Protein AF-A0A645E283-F1 (afdb_monomer_lite)

Foldseek 3Di:
DVDFDKAWDAPPPDPDQWTKIKGAHPVQQKMKMKIWGAADDAQDDWDFQADQPHDQAFKKKKWWDKDWAQLCLLPVCSQVPDPDGQDPDDPCNVVVSVPDTDIAAGDIDIDGSNCRNPVTDGAFDEDNNDDDDNHHGDAHHRGMIMMMIGTDD

Sequence (153 aa):
MQYGNFTRIKLANSDSNHVVWAVAKEDKSELLVLFAQKLNPANPGSDKLKVQMVDHDAIYEVFPRQQKIDIKMFGDLVNRISPVPITEGGLAQDTISKNISLDSEVEHYRVTGEQVAYAGIKLNQQFGGTGYDAMTRVLGDFGSRIYIFKKIN

Secondary structure (DSSP, 8-state):
-TTSEEEEEE-TTSS-SEEEEEEE-TTSSEEEEEEEESS--SS----EE---SS-TT-EEEEEEPP-EEEGGGGGGGHHHH-SS---TT-TTHHHHTTT-EEEPP---EEEEHHIIIII-EEPPPBP-SS--STT-B---TT-EEEEEEEEE-

Structure (mmCIF, N/CA/C/O backbone):
data_AF-A0A645E283-F1
#
_entry.id   AF-A0A645E283-F1
#
loop_
_atom_site.group_PDB
_atom_site.id
_atom_site.type_symbol
_atom_site.label_atom_id
_atom_site.label_alt_id
_atom_site.label_comp_id
_atom_site.label_asym_id
_atom_site.label_entity_id
_atom_site.label_seq_id
_atom_site.pdbx_PDB_ins_code
_atom_site.Cartn_x
_atom_site.Cartn_y
_atom_site.Cartn_z
_atom_site.occupancy
_atom_site.B_iso_or_equiv
_atom_site.auth_seq_id
_atom_site.auth_comp_id
_atom_site.auth_asym_id
_atom_site.auth_atom_id
_atom_site.pdbx_PDB_model_num
ATOM 1 N N . MET A 1 1 ? -8.837 13.911 6.380 1.00 58.62 1 MET A N 1
ATOM 2 C CA . MET A 1 1 ? -7.373 13.850 6.605 1.00 58.62 1 MET A CA 1
ATOM 3 C C . MET A 1 1 ? -6.956 14.650 7.836 1.00 58.62 1 MET A C 1
ATOM 5 O O . MET A 1 1 ? -6.346 14.054 8.704 1.00 58.62 1 MET A O 1
ATOM 9 N N . GLN A 1 2 ? -7.303 15.939 7.960 1.00 71.19 2 GLN A N 1
ATOM 10 C CA . GLN A 1 2 ? -6.776 16.801 9.037 1.00 71.19 2 GLN A CA 1
ATOM 11 C C . GLN A 1 2 ? -7.202 16.438 10.478 1.00 71.19 2 GLN A C 1
ATOM 13 O O . GLN A 1 2 ? -6.479 16.791 11.399 1.00 71.19 2 GLN A O 1
ATOM 18 N N . TYR A 1 3 ? -8.314 15.715 10.678 1.00 81.88 3 TYR A N 1
ATOM 19 C CA . TYR A 1 3 ? -8.881 15.449 12.017 1.00 81.88 3 TYR A CA 1
ATOM 20 C C . TYR A 1 3 ? -9.081 13.961 12.350 1.00 81.88 3 TYR A C 1
ATOM 22 O O . TYR A 1 3 ? -9.782 13.633 13.299 1.00 81.88 3 TYR A O 1
ATOM 30 N N . GLY A 1 4 ? -8.533 13.048 11.545 1.00 87.00 4 GLY A N 1
ATOM 31 C CA . GLY A 1 4 ? -8.645 11.616 11.836 1.00 87.00 4 GLY A CA 1
ATOM 32 C C . GLY A 1 4 ? -7.598 11.152 12.850 1.00 87.00 4 GLY A C 1
ATOM 33 O O . GLY A 1 4 ? -6.532 11.754 12.974 1.00 87.00 4 GLY A O 1
ATOM 34 N N . ASN A 1 5 ? -7.871 10.036 13.521 1.00 93.75 5 ASN A N 1
ATOM 35 C CA . ASN A 1 5 ? -6.931 9.380 14.423 1.00 93.75 5 ASN A CA 1
ATOM 36 C C . ASN A 1 5 ? -5.736 8.844 13.626 1.00 93.75 5 ASN A C 1
ATOM 38 O O . ASN A 1 5 ? -5.861 7.872 12.878 1.00 93.75 5 ASN A O 1
ATOM 42 N N . PHE A 1 6 ? -4.580 9.493 13.770 1.00 95.56 6 PHE A N 1
ATOM 43 C CA . PHE A 1 6 ? -3.339 9.112 13.098 1.00 95.56 6 PHE A CA 1
ATOM 44 C C . PHE A 1 6 ? -2.588 8.037 13.891 1.00 95.56 6 PHE A C 1
ATOM 46 O O . PHE A 1 6 ? -2.385 8.159 15.097 1.00 95.56 6 PHE A O 1
ATOM 53 N N . THR A 1 7 ? -2.128 6.985 13.217 1.00 94.62 7 THR A N 1
ATOM 54 C CA . THR A 1 7 ? -1.357 5.890 13.819 1.00 94.62 7 THR A CA 1
ATOM 55 C C . THR A 1 7 ? -0.191 5.498 12.923 1.00 94.62 7 THR A C 1
ATOM 57 O O . THR A 1 7 ? -0.346 5.274 11.724 1.00 94.62 7 THR A O 1
ATOM 60 N N . ARG A 1 8 ? 0.992 5.353 13.522 1.00 95.75 8 ARG A N 1
ATOM 61 C CA . ARG A 1 8 ? 2.173 4.797 12.851 1.00 95.75 8 ARG A CA 1
ATOM 62 C C . ARG A 1 8 ? 2.172 3.282 13.025 1.00 95.75 8 ARG A C 1
ATOM 64 O O . ARG A 1 8 ? 2.075 2.808 14.150 1.00 95.75 8 ARG A O 1
ATOM 71 N N . ILE A 1 9 ? 2.293 2.542 11.926 1.00 96.00 9 ILE A N 1
ATOM 72 C CA . ILE A 1 9 ? 2.240 1.071 11.906 1.00 96.00 9 ILE A CA 1
ATOM 73 C C . ILE A 1 9 ? 3.640 0.495 11.673 1.00 96.00 9 ILE A C 1
ATOM 75 O O . ILE A 1 9 ? 4.089 -0.370 12.418 1.00 96.00 9 ILE A O 1
ATOM 79 N N . LYS A 1 10 ? 4.361 1.004 10.667 1.00 96.12 10 LYS A N 1
ATOM 80 C CA . LYS A 1 10 ? 5.786 0.727 10.443 1.00 96.12 10 LYS A CA 1
ATOM 81 C C . LYS A 1 10 ? 6.540 2.044 10.335 1.00 96.12 10 LYS A C 1
ATOM 83 O O . LYS A 1 10 ? 6.212 2.877 9.490 1.00 96.12 10 LYS A O 1
ATOM 88 N N . LEU A 1 11 ? 7.524 2.239 11.209 1.00 94.81 11 LEU A N 1
ATOM 89 C CA . LEU A 1 11 ? 8.258 3.497 11.326 1.00 94.81 11 LEU A CA 1
ATOM 90 C C . LEU A 1 11 ? 9.303 3.652 10.216 1.00 94.81 11 LEU A C 1
ATOM 92 O O . LEU A 1 11 ? 9.966 2.686 9.841 1.00 94.81 11 LEU A O 1
ATOM 96 N N . ALA A 1 12 ? 9.511 4.886 9.753 1.00 91.31 12 ALA A N 1
ATOM 97 C CA . ALA A 1 12 ? 10.516 5.196 8.735 1.00 91.31 12 ALA A CA 1
ATOM 98 C C . ALA A 1 12 ? 11.950 4.858 9.179 1.00 91.31 12 ALA A C 1
ATOM 100 O O . ALA A 1 12 ? 12.750 4.387 8.374 1.00 91.31 12 ALA A O 1
ATOM 101 N N . ASN A 1 13 ? 12.249 5.025 10.468 1.00 92.00 13 ASN A N 1
ATOM 102 C CA . ASN A 1 13 ? 13.544 4.715 11.073 1.00 92.00 13 ASN A CA 1
ATOM 103 C C . ASN A 1 13 ? 13.687 3.253 11.539 1.00 92.00 13 ASN A C 1
ATOM 105 O O . ASN A 1 13 ? 14.661 2.940 12.211 1.00 92.00 13 ASN A O 1
ATOM 109 N N . SER A 1 14 ? 12.730 2.372 11.229 1.00 93.81 14 SER A N 1
ATOM 110 C CA . SER A 1 14 ? 12.881 0.932 11.487 1.00 93.81 14 SER A CA 1
ATOM 111 C C . SER A 1 14 ? 13.690 0.245 10.382 1.00 93.81 14 SER A C 1
ATOM 113 O O . SER A 1 14 ? 13.763 0.763 9.267 1.00 93.81 14 SER A O 1
ATOM 115 N N . ASP A 1 15 ? 14.209 -0.955 10.647 1.00 93.75 15 ASP A N 1
ATOM 116 C CA . ASP A 1 15 ? 14.946 -1.769 9.660 1.00 93.75 15 ASP A CA 1
ATOM 117 C C . ASP A 1 15 ? 14.057 -2.316 8.526 1.00 93.75 15 ASP A C 1
ATOM 119 O O . ASP A 1 15 ? 14.540 -2.858 7.535 1.00 93.75 15 ASP A O 1
ATOM 123 N N . SER A 1 16 ? 12.735 -2.159 8.635 1.00 93.94 16 SER A N 1
ATOM 124 C CA . SER A 1 16 ? 11.794 -2.513 7.574 1.00 93.94 16 SER A CA 1
ATOM 125 C C . SER A 1 16 ? 12.032 -1.660 6.322 1.00 93.94 16 SER A C 1
ATOM 127 O O . SER A 1 16 ? 12.169 -0.435 6.402 1.00 93.94 16 SER A O 1
ATOM 129 N N . ASN A 1 17 ? 11.974 -2.294 5.145 1.00 95.50 17 ASN A N 1
ATOM 130 C CA . ASN A 1 17 ? 11.923 -1.577 3.865 1.00 95.50 17 ASN A CA 1
ATOM 131 C C . ASN A 1 17 ? 10.613 -0.785 3.697 1.00 95.50 17 ASN A C 1
ATOM 133 O O . ASN A 1 17 ? 10.548 0.157 2.917 1.00 95.50 17 ASN A O 1
ATOM 137 N N . HIS A 1 18 ? 9.572 -1.152 4.445 1.00 96.62 18 HIS A N 1
ATOM 138 C CA . HIS A 1 18 ? 8.253 -0.534 4.378 1.00 96.62 18 HIS A CA 1
ATOM 139 C C . HIS A 1 18 ? 8.024 0.490 5.484 1.00 96.62 18 HIS A C 1
ATOM 141 O O . HIS A 1 18 ? 8.324 0.219 6.651 1.00 96.62 18 HIS A O 1
ATOM 147 N N . VAL A 1 19 ? 7.380 1.597 5.118 1.00 97.62 19 VAL A N 1
ATOM 148 C CA . VAL A 1 19 ? 6.839 2.625 6.011 1.00 97.62 19 VAL A CA 1
ATOM 149 C C . VAL A 1 19 ? 5.325 2.621 5.863 1.00 97.62 19 VAL A C 1
ATOM 151 O O . VAL A 1 19 ? 4.804 2.713 4.754 1.00 97.62 19 VAL A O 1
ATOM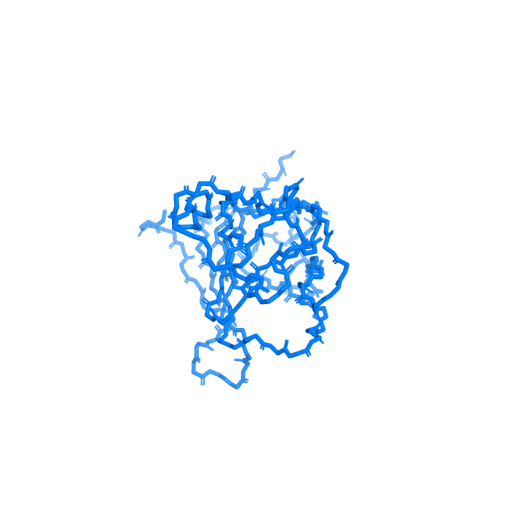 154 N N . VAL A 1 20 ? 4.612 2.481 6.978 1.00 98.06 20 VAL A N 1
ATOM 155 C CA . VAL A 1 20 ? 3.153 2.339 6.970 1.00 98.06 20 VAL A CA 1
ATOM 156 C C . VAL A 1 20 ? 2.563 3.191 8.078 1.00 98.06 20 VAL A C 1
ATOM 158 O O . VAL A 1 20 ? 2.981 3.104 9.235 1.00 98.06 20 VAL A O 1
ATOM 161 N N . TRP A 1 21 ? 1.565 3.993 7.741 1.00 97.44 21 TRP A N 1
ATOM 162 C CA . TRP A 1 21 ? 0.756 4.726 8.707 1.00 97.44 21 TRP A CA 1
ATOM 163 C C . TRP A 1 21 ? -0.691 4.767 8.239 1.00 97.44 21 TRP A C 1
ATOM 165 O O . TRP A 1 21 ? -0.983 4.554 7.064 1.00 97.44 21 TRP A O 1
ATOM 175 N N . ALA A 1 22 ? -1.596 5.031 9.171 1.00 97.31 22 ALA A N 1
ATOM 176 C CA . ALA A 1 22 ? -3.019 5.120 8.911 1.00 97.31 22 ALA A CA 1
ATOM 177 C C . ALA A 1 22 ? -3.617 6.373 9.550 1.00 97.31 22 ALA A C 1
ATOM 179 O O . ALA A 1 22 ? -3.147 6.840 10.587 1.00 97.31 22 ALA A O 1
ATOM 180 N N . VAL A 1 23 ? -4.676 6.884 8.935 1.00 97.12 23 VAL A N 1
ATOM 181 C CA . VAL A 1 23 ? -5.586 7.878 9.500 1.00 97.12 23 VAL A CA 1
ATOM 182 C C . VAL A 1 23 ? -6.985 7.282 9.456 1.00 97.12 23 VAL A C 1
ATOM 184 O O . VAL A 1 23 ? -7.467 6.949 8.375 1.00 97.12 23 VAL A O 1
ATOM 187 N N . ALA A 1 24 ? -7.634 7.155 10.608 1.00 96.38 24 ALA A N 1
ATOM 188 C CA . ALA A 1 24 ? -8.991 6.625 10.723 1.00 96.38 24 ALA A CA 1
ATOM 189 C C . ALA A 1 24 ? -9.984 7.723 11.123 1.00 96.38 24 ALA A C 1
ATOM 191 O O . ALA A 1 24 ? -9.637 8.629 11.884 1.00 96.38 24 ALA A O 1
ATOM 192 N N . LYS A 1 25 ? -11.234 7.632 10.658 1.00 95.31 25 LYS A N 1
ATOM 193 C CA . LYS A 1 25 ? -12.345 8.332 11.323 1.00 95.31 25 LYS A CA 1
ATOM 194 C C . LYS A 1 25 ? -12.522 7.800 12.749 1.00 95.31 25 LYS A C 1
ATOM 196 O O . LYS A 1 25 ? -12.121 6.677 13.049 1.00 95.31 25 LYS A O 1
ATOM 201 N N . GLU A 1 26 ? -13.122 8.606 13.619 1.00 92.75 26 GLU A N 1
ATOM 202 C CA . GLU A 1 26 ? -13.365 8.242 15.021 1.00 92.75 26 GLU A CA 1
ATOM 203 C C . GLU A 1 26 ? -14.195 6.955 15.153 1.00 92.75 26 GLU A C 1
ATOM 205 O O . GLU A 1 26 ? -13.830 6.057 15.906 1.00 92.75 26 GLU A O 1
ATOM 210 N N . ASP A 1 27 ? -15.230 6.816 14.323 1.00 94.69 27 ASP A N 1
ATOM 211 C CA . ASP A 1 27 ? -16.104 5.638 14.235 1.00 94.69 27 ASP A CA 1
ATOM 212 C C . ASP A 1 27 ? -15.496 4.452 13.461 1.00 94.69 27 ASP A C 1
ATOM 214 O O . ASP A 1 27 ? -16.145 3.421 13.285 1.00 94.69 27 ASP A O 1
ATOM 218 N N . LYS A 1 28 ? -14.264 4.602 12.954 1.00 95.94 28 LYS A N 1
ATOM 219 C CA . LYS A 1 28 ? -13.562 3.631 12.100 1.00 95.94 28 LYS A CA 1
ATOM 220 C C . LYS A 1 28 ? -14.354 3.194 10.856 1.00 95.94 28 LYS A C 1
ATOM 222 O O . LYS A 1 28 ? -14.055 2.143 10.285 1.00 95.94 28 LYS A O 1
ATOM 227 N N . SER A 1 29 ? -15.323 3.993 10.404 1.00 96.50 29 SER A N 1
ATOM 228 C CA . SER A 1 29 ? -16.090 3.734 9.176 1.00 96.50 29 SER A CA 1
ATOM 229 C C . SER A 1 29 ? -15.227 3.841 7.920 1.00 96.50 29 SER A C 1
ATOM 231 O O . SER A 1 29 ? -15.491 3.192 6.911 1.00 96.50 29 SER A O 1
ATOM 233 N N . GLU A 1 30 ? -14.169 4.648 7.986 1.00 96.62 30 GLU A N 1
ATOM 234 C CA . GLU A 1 30 ? -13.244 4.868 6.886 1.00 96.62 30 GLU A CA 1
ATOM 235 C C . GLU A 1 30 ? -11.819 5.052 7.404 1.00 96.62 30 GLU A C 1
ATOM 237 O O . GLU A 1 30 ? -11.589 5.751 8.399 1.00 96.62 30 GLU A O 1
ATOM 242 N N . LEU A 1 31 ? -10.861 4.435 6.712 1.00 97.38 31 LEU A N 1
ATOM 243 C CA . LEU A 1 31 ? -9.440 4.614 6.974 1.00 97.38 31 LEU A CA 1
ATOM 244 C C . LEU A 1 31 ? -8.689 4.890 5.678 1.00 97.38 31 LEU A C 1
ATOM 246 O O . LEU A 1 31 ? -8.977 4.321 4.626 1.00 97.38 31 LEU A O 1
ATOM 250 N N . LEU A 1 32 ? -7.668 5.727 5.793 1.00 97.25 32 LEU A N 1
ATOM 251 C CA . LEU A 1 32 ? -6.671 5.954 4.765 1.00 97.25 32 LEU A CA 1
ATOM 252 C C . LEU A 1 32 ? -5.341 5.414 5.268 1.00 97.25 32 LEU A C 1
ATOM 254 O O . LEU A 1 32 ? -4.862 5.836 6.319 1.00 97.25 32 LEU A O 1
ATOM 258 N N . VAL A 1 33 ? -4.740 4.497 4.521 1.00 98.06 33 VAL A N 1
ATOM 259 C CA . VAL A 1 33 ? -3.517 3.803 4.920 1.00 98.06 33 VAL A CA 1
ATOM 260 C C . VAL A 1 33 ? -2.446 4.019 3.864 1.00 98.06 33 VAL A C 1
ATOM 262 O O . VAL A 1 33 ? -2.601 3.585 2.726 1.00 98.06 33 VAL A O 1
ATOM 265 N N . LEU A 1 34 ? -1.346 4.673 4.230 1.00 97.81 34 LEU A N 1
ATOM 266 C CA . LEU A 1 34 ? -0.168 4.729 3.373 1.00 97.81 34 LEU A CA 1
ATOM 267 C C . LEU A 1 34 ? 0.619 3.429 3.514 1.00 97.81 34 LEU A C 1
ATOM 269 O O . LEU A 1 34 ? 0.979 3.037 4.622 1.00 97.81 34 LEU A O 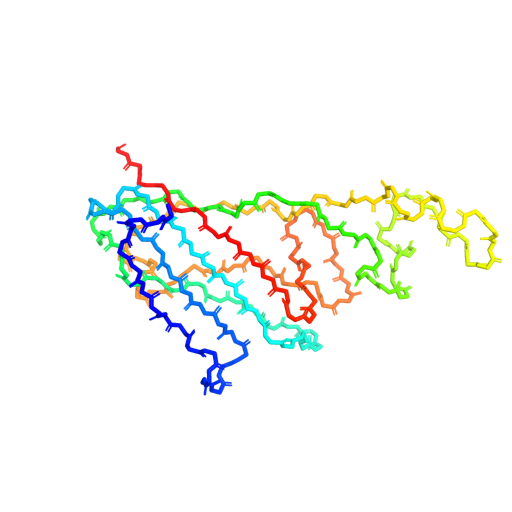1
ATOM 273 N N . PHE A 1 35 ? 0.960 2.828 2.382 1.00 97.75 35 PHE A N 1
ATOM 274 C CA . PHE A 1 35 ? 2.010 1.832 2.250 1.00 97.75 35 PHE A CA 1
ATOM 275 C C . PHE A 1 35 ? 3.106 2.411 1.357 1.00 97.75 35 PHE A C 1
ATOM 277 O O . PHE A 1 35 ? 2.888 2.627 0.168 1.00 97.75 35 PHE A O 1
ATOM 284 N N . ALA A 1 36 ? 4.275 2.686 1.922 1.00 97.25 36 ALA A N 1
ATOM 285 C CA . ALA A 1 36 ? 5.437 3.168 1.187 1.00 97.25 36 ALA A CA 1
ATOM 286 C C . ALA A 1 36 ? 6.608 2.202 1.343 1.00 97.25 36 ALA A C 1
ATOM 288 O O . ALA A 1 36 ? 6.713 1.503 2.356 1.00 97.25 36 ALA A O 1
ATOM 289 N N . GLN A 1 37 ? 7.506 2.198 0.365 1.00 95.69 37 GLN A N 1
ATOM 290 C CA . GLN A 1 37 ? 8.771 1.475 0.430 1.00 95.69 37 GLN A CA 1
ATOM 291 C C . GLN A 1 37 ? 9.957 2.427 0.305 1.00 95.69 37 GLN A C 1
ATOM 293 O O . GLN A 1 37 ? 9.830 3.499 -0.278 1.00 95.69 37 GLN A O 1
ATOM 298 N N . LYS A 1 38 ? 11.105 2.051 0.873 1.00 95.50 38 LYS A N 1
ATOM 299 C CA . LYS A 1 38 ? 12.345 2.829 0.773 1.00 95.50 38 LYS A CA 1
ATOM 300 C C . LYS A 1 38 ? 13.026 2.547 -0.559 1.00 95.50 38 LYS A C 1
ATOM 302 O O . LYS A 1 38 ? 13.155 3.448 -1.374 1.00 95.50 38 LYS A O 1
ATOM 307 N N . LEU A 1 39 ? 13.400 1.294 -0.791 1.00 94.19 39 LEU A N 1
ATOM 308 C CA . LEU A 1 39 ? 14.078 0.857 -2.008 1.00 94.19 39 LEU A CA 1
ATOM 309 C C . LEU A 1 39 ? 13.285 -0.255 -2.687 1.00 94.19 39 LEU A C 1
ATOM 311 O O . LEU A 1 39 ? 12.586 -1.024 -2.023 1.00 94.19 39 LEU A O 1
ATOM 315 N N . ASN A 1 40 ? 13.413 -0.351 -4.001 1.00 91.00 40 ASN A N 1
ATOM 316 C CA . ASN A 1 40 ? 12.869 -1.427 -4.804 1.00 91.00 40 ASN A CA 1
ATOM 317 C C . ASN A 1 40 ? 13.878 -2.586 -4.867 1.00 91.00 40 ASN A C 1
ATOM 319 O O . ASN A 1 40 ? 14.922 -2.453 -5.510 1.00 91.00 40 ASN A O 1
ATOM 323 N N . PRO A 1 41 ? 13.613 -3.729 -4.213 1.00 89.25 41 PRO A N 1
ATOM 324 C CA . PRO A 1 41 ? 14.493 -4.882 -4.324 1.00 89.25 41 PRO A CA 1
ATOM 325 C C . PRO A 1 41 ? 14.308 -5.575 -5.681 1.00 89.25 41 PRO A C 1
ATOM 327 O O . PRO A 1 41 ? 13.233 -5.536 -6.280 1.00 89.25 41 PRO A O 1
ATOM 330 N N . ALA A 1 42 ? 15.345 -6.272 -6.148 1.00 86.00 42 ALA A N 1
ATOM 331 C CA . ALA A 1 42 ? 15.212 -7.167 -7.293 1.00 86.00 42 ALA A CA 1
ATOM 332 C C . ALA A 1 42 ? 14.297 -8.348 -6.931 1.00 86.00 42 ALA A C 1
ATOM 334 O O . ALA A 1 42 ? 14.487 -8.968 -5.885 1.00 86.00 42 ALA A O 1
ATOM 335 N N . ASN A 1 43 ? 13.334 -8.663 -7.803 1.00 84.88 43 ASN A N 1
ATOM 336 C CA . ASN A 1 43 ? 12.342 -9.724 -7.597 1.00 84.88 43 ASN A CA 1
ATOM 337 C C . ASN A 1 43 ? 11.690 -9.680 -6.190 1.00 84.88 43 ASN A C 1
ATOM 339 O O . ASN A 1 43 ? 11.910 -10.582 -5.373 1.00 84.88 43 ASN A O 1
ATOM 343 N N . PRO A 1 44 ? 10.930 -8.613 -5.878 1.00 86.06 44 PRO A N 1
ATOM 344 C CA . PRO A 1 44 ? 10.313 -8.435 -4.569 1.00 86.06 44 PRO A CA 1
ATOM 345 C C . PRO A 1 44 ? 9.416 -9.623 -4.203 1.00 86.06 44 PRO A C 1
ATOM 347 O O . PRO A 1 44 ? 8.636 -10.120 -5.015 1.00 86.06 44 PRO A O 1
ATOM 350 N N . GLY A 1 45 ? 9.494 -10.042 -2.938 1.00 87.38 45 GLY A N 1
ATOM 351 C CA . GLY A 1 45 ? 8.541 -10.988 -2.368 1.00 87.38 45 GLY A CA 1
ATOM 352 C C . GLY A 1 45 ? 7.130 -10.399 -2.259 1.00 87.38 45 GLY A C 1
ATOM 353 O O . GLY A 1 45 ? 6.873 -9.239 -2.572 1.00 87.38 45 GLY A O 1
ATOM 354 N N . SER A 1 46 ? 6.190 -11.207 -1.771 1.00 90.12 46 SER A N 1
ATOM 355 C CA . SER A 1 46 ? 4.820 -10.734 -1.567 1.00 90.12 46 SER A CA 1
ATOM 356 C C . SER A 1 46 ? 4.715 -9.822 -0.348 1.00 90.12 46 SER A C 1
ATOM 358 O O . SER A 1 46 ? 5.066 -10.220 0.765 1.00 90.12 46 SER A O 1
ATOM 360 N N . ASP A 1 47 ? 4.116 -8.650 -0.537 1.00 95.50 47 ASP A N 1
ATOM 361 C CA . ASP A 1 47 ? 3.830 -7.745 0.571 1.00 95.50 47 ASP A CA 1
ATOM 362 C C . ASP A 1 47 ? 2.585 -8.149 1.348 1.00 95.50 47 ASP A C 1
ATOM 364 O O . ASP A 1 47 ? 1.632 -8.728 0.816 1.00 95.50 47 ASP A O 1
ATOM 368 N N . LYS A 1 48 ? 2.587 -7.777 2.629 1.00 96.56 48 LYS A N 1
ATOM 369 C CA . LYS A 1 48 ? 1.442 -7.940 3.517 1.00 96.56 48 LYS A CA 1
ATOM 370 C C . LYS A 1 48 ? 1.094 -6.626 4.206 1.00 96.56 48 LYS A C 1
ATOM 372 O O . LYS A 1 48 ? 1.927 -6.067 4.927 1.00 96.56 48 LYS A O 1
ATOM 377 N N . LEU A 1 49 ? -0.142 -6.168 4.024 1.00 97.56 49 LEU A N 1
ATOM 378 C CA . LEU A 1 49 ? -0.696 -5.003 4.709 1.00 97.56 49 LEU A CA 1
ATOM 379 C C . LEU A 1 49 ? -1.398 -5.446 5.993 1.00 97.5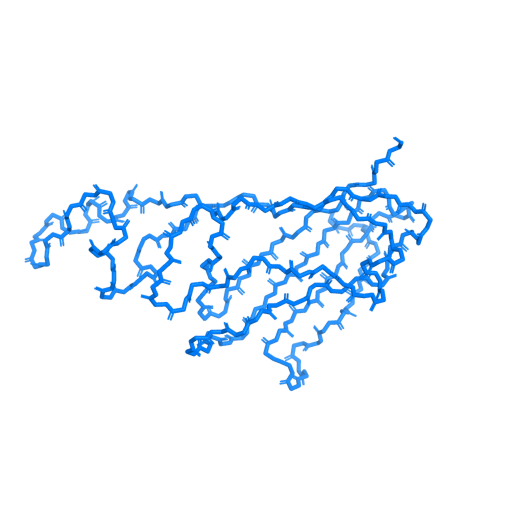6 49 LEU A C 1
ATOM 381 O O . LEU A 1 49 ? -2.377 -6.187 5.945 1.00 97.56 49 LEU A O 1
ATOM 385 N N . LYS A 1 50 ? -0.894 -4.993 7.142 1.00 97.50 50 LYS A N 1
ATOM 386 C CA . LYS A 1 50 ? -1.504 -5.216 8.460 1.00 97.50 50 LYS A CA 1
ATOM 387 C C . LYS A 1 50 ? -1.887 -3.878 9.069 1.00 97.50 50 LYS A C 1
ATOM 389 O O . LYS A 1 50 ? -1.043 -2.986 9.120 1.00 97.50 50 LYS A O 1
ATOM 394 N N . VAL A 1 51 ? -3.126 -3.747 9.536 1.00 97.19 51 VAL A N 1
ATOM 395 C CA . VAL A 1 51 ? -3.661 -2.498 10.099 1.00 97.19 51 VAL A CA 1
ATOM 396 C C . VAL A 1 51 ? -4.475 -2.836 11.342 1.00 97.19 51 VAL A C 1
ATOM 398 O O . VAL A 1 51 ? -5.580 -3.347 11.236 1.00 97.19 51 VAL A O 1
ATOM 401 N N . GLN A 1 52 ? -3.918 -2.574 12.527 1.00 95.00 52 GLN A N 1
ATOM 402 C CA . GLN A 1 52 ? -4.545 -2.957 13.803 1.00 95.00 52 GLN A CA 1
ATOM 403 C C . GLN A 1 52 ? -5.654 -1.997 14.257 1.00 95.00 52 GLN A C 1
ATOM 405 O O . GLN A 1 52 ? -6.563 -2.407 14.974 1.00 95.00 52 GLN A O 1
ATOM 410 N N . MET A 1 53 ? -5.591 -0.730 13.832 1.00 91.75 53 MET A N 1
ATOM 411 C CA . MET A 1 53 ? -6.516 0.337 14.240 1.00 91.75 53 MET A CA 1
ATOM 412 C C . MET A 1 53 ? -7.837 0.305 13.447 1.00 91.75 53 MET A C 1
ATOM 414 O O . MET A 1 53 ? -8.327 1.329 12.987 1.00 91.75 53 MET A O 1
ATOM 418 N N . VAL A 1 54 ? -8.407 -0.882 13.265 1.00 96.50 54 VAL A N 1
ATOM 419 C CA . VAL A 1 54 ? -9.712 -1.109 12.623 1.00 96.50 54 VAL A CA 1
ATOM 420 C C . VAL A 1 54 ? -10.750 -1.517 13.672 1.00 96.50 54 VAL A C 1
ATOM 422 O O . VAL A 1 54 ? -10.418 -1.726 14.843 1.00 96.50 54 VAL A O 1
ATOM 425 N N . ASP A 1 55 ? -12.024 -1.528 13.299 1.00 97.31 55 ASP A N 1
ATOM 426 C CA . ASP A 1 55 ? -13.077 -2.187 14.073 1.00 97.31 55 ASP A CA 1
ATOM 427 C C . ASP A 1 55 ? -13.0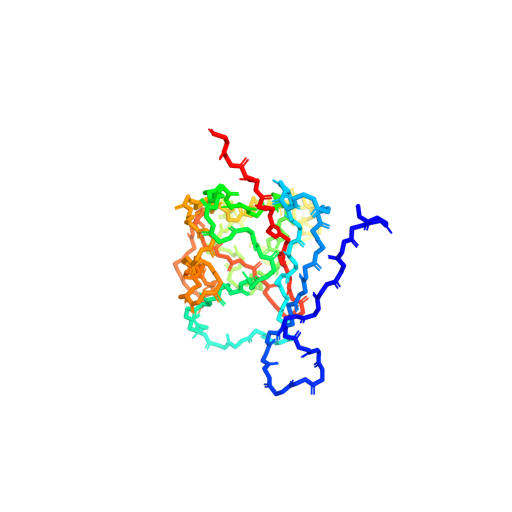11 -3.687 13.768 1.00 97.31 55 ASP A C 1
ATOM 429 O O . ASP A 1 55 ? -13.112 -4.068 12.605 1.00 97.31 55 ASP A O 1
ATOM 433 N N . HIS A 1 56 ? -12.749 -4.526 14.772 1.00 97.38 56 HIS A N 1
ATOM 434 C CA . HIS A 1 56 ? -12.442 -5.946 14.556 1.00 97.38 56 HIS A CA 1
ATOM 435 C C . HIS A 1 56 ? -13.663 -6.747 14.101 1.00 97.38 56 HIS A C 1
ATOM 437 O O . HIS A 1 56 ? -13.498 -7.683 13.318 1.00 97.38 56 HIS A O 1
ATOM 443 N N . ASP A 1 57 ? -14.859 -6.302 14.490 1.00 97.06 57 ASP A N 1
ATOM 444 C CA . ASP A 1 57 ? -16.137 -6.940 14.161 1.00 97.06 57 ASP A CA 1
ATOM 445 C C . ASP A 1 57 ? -16.713 -6.456 12.819 1.00 97.06 57 ASP A C 1
ATOM 447 O O . ASP A 1 57 ? -17.704 -6.986 12.316 1.00 97.06 57 ASP A O 1
ATOM 451 N N . ALA A 1 58 ? -16.098 -5.439 12.211 1.00 97.75 58 ALA A N 1
ATOM 452 C CA . ALA A 1 58 ? -16.529 -4.892 10.935 1.00 97.75 58 ALA A CA 1
ATOM 453 C C . ALA A 1 58 ? -15.991 -5.688 9.739 1.00 97.75 58 ALA A C 1
ATOM 455 O O . ALA A 1 58 ? -14.932 -6.317 9.789 1.00 97.75 58 ALA A O 1
ATOM 456 N N . ILE A 1 59 ? -16.690 -5.574 8.610 1.00 98.44 59 ILE A N 1
ATOM 457 C CA . ILE A 1 59 ? -16.172 -5.957 7.296 1.00 98.44 59 ILE A CA 1
ATOM 458 C C . ILE A 1 59 ? -15.776 -4.676 6.562 1.00 98.44 59 ILE A C 1
ATOM 460 O O . ILE A 1 59 ? -16.495 -3.679 6.616 1.00 98.44 59 ILE A O 1
ATOM 464 N N . TYR A 1 60 ? -14.643 -4.706 5.870 1.00 98.50 60 TYR A N 1
ATOM 465 C CA . TYR A 1 60 ? -14.129 -3.597 5.077 1.00 98.50 60 TYR A CA 1
ATOM 466 C C . TYR A 1 60 ? -13.973 -3.998 3.613 1.00 98.50 60 TYR A C 1
ATOM 468 O O . TYR A 1 60 ? -13.439 -5.071 3.328 1.00 98.50 60 TYR A O 1
ATOM 476 N N . GLU A 1 61 ? -14.368 -3.103 2.707 1.00 98.44 61 GLU A N 1
ATOM 477 C CA . GLU A 1 61 ? -13.801 -3.067 1.359 1.00 98.44 61 GLU A CA 1
ATOM 478 C C . GLU A 1 61 ? -12.496 -2.272 1.385 1.00 98.44 61 GLU A C 1
ATOM 480 O O . GLU A 1 61 ? -12.440 -1.161 1.924 1.00 98.44 61 GLU A O 1
ATOM 485 N N . VAL A 1 62 ? -11.447 -2.840 0.800 1.00 98.31 62 VAL A N 1
ATOM 486 C CA . VAL A 1 62 ? -10.099 -2.274 0.768 1.00 98.31 62 VAL A CA 1
ATOM 487 C C . VAL A 1 62 ? -9.607 -2.216 -0.665 1.00 98.31 62 VAL A C 1
ATOM 489 O O . VAL A 1 62 ? -9.510 -3.242 -1.332 1.00 98.31 62 VAL A O 1
ATOM 492 N N . PHE A 1 63 ? -9.255 -1.023 -1.128 1.00 97.50 63 PHE A N 1
ATOM 493 C CA . PHE A 1 63 ? -8.774 -0.794 -2.490 1.00 97.50 63 PHE A CA 1
ATOM 494 C C . PHE A 1 63 ? -7.777 0.371 -2.522 1.00 97.50 63 PHE A C 1
ATOM 496 O O . PHE A 1 63 ? -7.866 1.284 -1.692 1.00 97.50 63 PHE A O 1
ATOM 503 N N . PRO A 1 64 ? -6.801 0.377 -3.443 1.00 96.25 64 PRO A N 1
ATOM 504 C CA . PRO A 1 64 ? -5.888 1.491 -3.581 1.00 96.25 64 PRO A CA 1
ATOM 505 C C . PRO A 1 64 ? -6.599 2.681 -4.231 1.00 96.25 64 PRO A C 1
ATOM 507 O O . PRO A 1 64 ? -7.494 2.540 -5.070 1.00 96.25 64 PRO A O 1
ATOM 510 N N . ARG A 1 65 ? -6.158 3.888 -3.885 1.00 94.69 65 ARG A N 1
ATOM 511 C CA . ARG A 1 65 ? -6.459 5.079 -4.674 1.00 94.69 65 ARG A CA 1
ATOM 512 C C . ARG A 1 65 ? -5.845 4.897 -6.061 1.00 94.69 65 ARG A C 1
ATOM 514 O O . ARG A 1 65 ? -4.627 4.793 -6.181 1.00 94.69 65 ARG A O 1
ATOM 521 N N . GLN A 1 66 ? -6.691 4.944 -7.083 1.00 90.81 66 GLN A N 1
ATOM 522 C CA . GLN A 1 66 ? -6.247 4.876 -8.469 1.00 90.81 66 GLN A CA 1
ATOM 523 C C . GLN A 1 66 ? -5.346 6.064 -8.823 1.00 90.81 66 GLN A C 1
ATOM 525 O O . GLN A 1 66 ? -5.610 7.211 -8.441 1.00 90.81 66 GLN A O 1
ATOM 530 N N . GLN A 1 67 ? -4.265 5.776 -9.538 1.00 88.62 67 GLN A N 1
ATOM 531 C CA . GLN A 1 67 ? -3.287 6.756 -9.984 1.00 88.62 67 GLN A CA 1
ATOM 532 C C . GLN A 1 67 ? -2.690 6.363 -11.333 1.00 88.62 67 GLN A C 1
ATOM 534 O O . GLN A 1 67 ? -2.750 5.211 -11.747 1.00 88.62 67 GLN A O 1
ATOM 539 N N . LYS A 1 68 ? -2.096 7.343 -12.008 1.00 87.62 68 LYS A N 1
ATOM 540 C CA . LYS A 1 68 ? -1.385 7.134 -13.265 1.00 87.62 68 LYS A CA 1
ATOM 541 C C . LYS A 1 68 ? 0.100 6.903 -12.993 1.00 87.62 68 LYS A C 1
ATOM 543 O O . LYS A 1 68 ? 0.695 7.611 -12.182 1.00 87.62 68 LYS A O 1
ATOM 548 N N . ILE A 1 69 ? 0.672 5.907 -13.657 1.00 85.62 69 ILE A N 1
ATOM 549 C CA . ILE A 1 69 ? 2.078 5.511 -13.566 1.00 85.62 69 ILE A CA 1
ATOM 550 C C . ILE A 1 69 ? 2.773 5.953 -14.852 1.00 85.62 69 ILE A C 1
ATOM 552 O O . ILE A 1 69 ? 2.298 5.645 -15.945 1.00 85.62 69 ILE A O 1
ATOM 556 N N . ASP A 1 70 ? 3.889 6.669 -14.730 1.00 84.69 70 ASP A N 1
ATOM 557 C CA . ASP A 1 70 ? 4.719 7.020 -15.884 1.00 84.69 70 ASP A CA 1
ATOM 558 C C . ASP A 1 70 ? 5.385 5.750 -16.433 1.00 84.69 70 ASP A C 1
ATOM 560 O O . ASP A 1 70 ? 6.054 5.016 -15.700 1.00 84.69 70 ASP A O 1
ATOM 564 N N . ILE A 1 71 ? 5.223 5.489 -17.732 1.00 81.38 71 ILE A N 1
ATOM 565 C CA . ILE A 1 71 ? 5.815 4.319 -18.383 1.00 81.38 71 ILE A CA 1
ATOM 566 C C . ILE A 1 71 ? 7.353 4.319 -18.314 1.00 81.38 71 ILE A C 1
ATOM 568 O O . ILE A 1 71 ? 7.987 3.268 -18.386 1.00 81.38 71 ILE A O 1
ATOM 572 N N . LYS A 1 72 ? 7.987 5.474 -18.089 1.00 80.62 72 LYS A N 1
ATOM 573 C CA . LYS A 1 72 ? 9.439 5.577 -17.880 1.00 80.62 72 LYS A CA 1
ATOM 574 C C . LYS A 1 72 ? 9.924 4.855 -16.626 1.00 80.62 72 LYS A C 1
ATOM 576 O O . LYS A 1 72 ? 11.102 4.521 -16.552 1.00 80.62 72 LYS A O 1
ATOM 581 N N . MET A 1 73 ? 9.038 4.547 -15.673 1.00 81.06 73 MET A N 1
ATOM 582 C CA . MET A 1 73 ? 9.389 3.756 -14.487 1.00 81.06 73 MET A CA 1
ATOM 583 C C . MET A 1 73 ? 9.889 2.344 -14.825 1.00 81.06 73 MET A C 1
ATOM 585 O O . MET A 1 73 ? 10.528 1.712 -13.988 1.00 81.06 73 MET A O 1
ATOM 589 N N . PHE A 1 74 ? 9.636 1.853 -16.041 1.00 81.25 74 PHE A N 1
ATOM 590 C CA . PHE A 1 74 ? 10.127 0.557 -16.508 1.00 81.25 74 PHE A CA 1
ATOM 591 C C . PHE A 1 74 ? 11.563 0.595 -17.057 1.00 81.25 74 PHE A C 1
ATOM 593 O O . PHE A 1 74 ? 12.114 -0.466 -17.348 1.00 81.25 74 PHE A O 1
ATOM 600 N N . GLY A 1 75 ? 12.180 1.777 -17.196 1.00 81.12 75 GLY A N 1
ATOM 601 C CA . GLY A 1 75 ? 13.536 1.924 -17.735 1.00 81.12 75 GLY A CA 1
ATOM 602 C C . GLY A 1 75 ? 13.688 1.235 -19.093 1.00 81.12 75 GLY A C 1
ATOM 603 O O . GLY A 1 75 ? 12.834 1.379 -19.967 1.00 81.12 75 GLY A O 1
ATOM 604 N N . ASP A 1 76 ? 14.721 0.409 -19.239 1.00 80.94 76 ASP A N 1
ATOM 605 C CA . ASP A 1 76 ? 15.012 -0.341 -20.473 1.00 80.94 76 ASP A CA 1
ATOM 606 C C . ASP A 1 76 ? 13.913 -1.358 -20.848 1.00 80.94 76 ASP A C 1
ATOM 608 O O . ASP A 1 76 ? 13.857 -1.864 -21.971 1.00 80.94 76 ASP A O 1
ATOM 612 N N . LEU A 1 77 ? 13.000 -1.675 -19.923 1.00 82.06 77 LEU A N 1
ATOM 613 C CA . LEU A 1 77 ? 11.870 -2.570 -20.178 1.00 82.06 77 LEU A CA 1
ATOM 614 C C . LEU A 1 77 ? 10.651 -1.846 -20.757 1.00 82.06 77 LEU A C 1
ATOM 616 O O . LEU A 1 77 ? 9.668 -2.511 -21.088 1.00 82.06 77 LEU A O 1
ATOM 620 N N . VAL A 1 78 ? 10.711 -0.523 -20.941 1.00 80.56 78 VAL A N 1
ATOM 621 C CA . VAL A 1 78 ? 9.604 0.296 -21.459 1.00 80.56 78 VAL A CA 1
ATOM 622 C C . VAL A 1 78 ? 9.003 -0.285 -22.744 1.00 80.56 78 VAL A C 1
ATOM 624 O O . VAL A 1 78 ? 7.787 -0.392 -22.862 1.00 80.56 78 VAL A O 1
ATOM 627 N N . ASN A 1 79 ? 9.838 -0.771 -23.668 1.00 78.81 79 ASN A N 1
ATOM 628 C CA . ASN A 1 79 ? 9.397 -1.330 -24.948 1.00 78.81 79 ASN A CA 1
ATOM 629 C C . ASN A 1 79 ? 8.656 -2.665 -24.836 1.00 78.81 79 ASN A C 1
ATOM 631 O O . ASN A 1 79 ? 7.866 -2.994 -25.716 1.00 78.81 79 ASN A O 1
ATOM 635 N N . ARG A 1 80 ? 8.889 -3.440 -23.771 1.00 79.69 80 ARG A N 1
ATOM 636 C CA . ARG A 1 80 ? 8.160 -4.699 -23.543 1.00 79.69 80 ARG A CA 1
ATOM 637 C C . ARG A 1 80 ? 6.765 -4.463 -22.981 1.00 79.69 80 ARG A C 1
ATOM 639 O O . ARG A 1 80 ? 5.906 -5.325 -23.120 1.00 79.69 80 ARG A O 1
ATOM 646 N N . ILE A 1 81 ? 6.580 -3.334 -22.302 1.00 78.00 81 ILE A N 1
ATOM 647 C CA . ILE A 1 81 ? 5.352 -2.991 -21.582 1.00 78.00 81 ILE A CA 1
ATOM 648 C C . ILE A 1 81 ? 4.480 -2.032 -22.389 1.00 78.00 81 ILE A C 1
ATOM 650 O O . ILE A 1 81 ? 3.260 -2.016 -22.239 1.00 78.00 81 ILE A O 1
ATOM 654 N N . SER A 1 82 ? 5.102 -1.223 -23.243 1.00 73.44 82 SER A N 1
ATOM 655 C CA . SER A 1 82 ? 4.405 -0.207 -24.009 1.00 73.44 82 SER A CA 1
ATOM 656 C C . SER A 1 82 ? 3.410 -0.823 -24.994 1.00 73.44 82 SER A C 1
ATOM 658 O O . SER A 1 82 ? 3.771 -1.735 -25.739 1.00 73.44 82 SER A O 1
ATOM 660 N N . PRO A 1 83 ? 2.174 -0.291 -25.068 1.00 69.06 83 PRO A N 1
ATOM 661 C CA . PRO A 1 83 ? 1.194 -0.724 -26.063 1.00 69.06 83 PRO A CA 1
ATOM 662 C C . PRO A 1 83 ? 1.621 -0.367 -27.495 1.00 69.06 83 PRO A C 1
ATOM 664 O O . PRO A 1 83 ? 1.080 -0.912 -28.454 1.00 69.06 83 PRO A O 1
ATOM 667 N N . VAL A 1 84 ? 2.581 0.553 -27.648 1.00 70.94 84 VAL A N 1
ATOM 668 C CA . VAL A 1 84 ? 3.166 0.966 -28.930 1.00 70.94 84 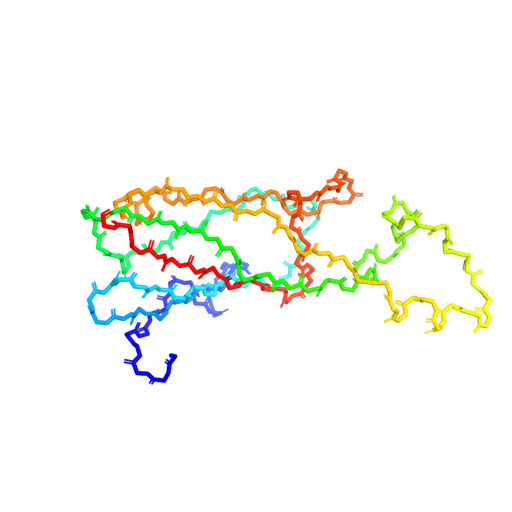VAL A CA 1
ATOM 669 C C . VAL A 1 84 ? 4.698 0.920 -28.862 1.00 70.94 84 VAL A C 1
ATOM 671 O O . VAL A 1 84 ? 5.259 1.306 -27.836 1.00 70.94 84 VAL A O 1
ATOM 674 N N . PRO A 1 85 ? 5.409 0.495 -29.919 1.00 66.31 85 PRO A N 1
ATOM 675 C CA . PRO A 1 85 ? 6.871 0.505 -29.920 1.00 66.31 85 PRO A CA 1
ATOM 676 C C . PRO A 1 85 ? 7.437 1.916 -29.695 1.00 66.31 85 PRO A C 1
ATOM 678 O O . PRO A 1 85 ? 7.019 2.871 -30.350 1.00 66.31 85 PRO A O 1
ATOM 681 N N . ILE A 1 86 ? 8.410 2.044 -28.794 1.00 67.19 86 ILE A N 1
ATOM 682 C CA . ILE A 1 86 ? 9.135 3.283 -28.496 1.00 67.19 86 ILE A CA 1
ATOM 683 C C . ILE A 1 86 ? 10.558 3.137 -29.052 1.00 67.19 86 ILE A C 1
ATOM 685 O O . ILE A 1 86 ? 11.428 2.514 -28.450 1.00 67.19 86 ILE A O 1
ATOM 689 N N . THR A 1 87 ? 10.819 3.707 -30.227 1.00 60.34 87 THR A N 1
ATOM 690 C CA . THR A 1 87 ? 12.167 3.732 -30.820 1.00 60.34 87 THR A CA 1
ATOM 691 C C . THR A 1 87 ? 13.112 4.635 -30.025 1.00 60.34 87 THR A C 1
ATOM 693 O O . THR A 1 87 ? 12.828 5.819 -29.831 1.00 60.34 87 THR A O 1
ATOM 696 N N . GLU A 1 88 ? 14.247 4.086 -29.593 1.00 53.81 88 GLU A N 1
ATOM 697 C CA . GLU A 1 88 ? 15.314 4.822 -28.905 1.00 53.81 88 GLU A CA 1
ATOM 698 C C . GLU A 1 88 ? 16.048 5.772 -29.874 1.00 53.81 88 GLU A C 1
ATOM 700 O O . GLU A 1 88 ? 16.385 5.389 -30.992 1.00 53.81 88 GLU A O 1
ATOM 705 N N . GLY A 1 89 ? 16.300 7.022 -29.453 1.00 54.31 89 GLY A N 1
ATOM 706 C CA . GLY A 1 89 ? 17.218 7.949 -30.142 1.00 54.31 89 GLY A CA 1
ATOM 707 C C . GLY A 1 89 ? 16.612 8.997 -31.092 1.00 54.31 89 GLY A C 1
ATOM 708 O O . GLY A 1 89 ? 17.363 9.753 -31.705 1.00 54.31 89 GLY A O 1
ATOM 709 N N . GLY A 1 90 ? 15.285 9.095 -31.227 1.00 52.72 90 GLY A N 1
ATOM 710 C CA . GLY A 1 90 ? 14.635 10.106 -32.076 1.00 52.72 90 GLY A CA 1
ATOM 711 C C . GLY A 1 90 ? 14.115 11.327 -31.306 1.00 52.72 90 GLY A C 1
ATOM 712 O O . GLY A 1 90 ? 13.551 11.181 -30.227 1.00 52.72 90 GLY A O 1
ATOM 713 N N . LEU A 1 91 ? 14.183 12.523 -31.905 1.00 49.09 91 LEU A N 1
ATOM 714 C CA . LEU A 1 91 ? 13.613 13.791 -31.392 1.00 49.09 91 LEU A CA 1
ATOM 715 C C . LEU A 1 91 ? 12.111 13.722 -31.008 1.00 49.09 91 LEU A C 1
ATOM 717 O O . LEU A 1 91 ? 11.603 14.617 -30.341 1.00 49.09 91 LEU A O 1
ATOM 721 N N . ALA A 1 92 ? 11.399 12.656 -31.394 1.00 52.25 92 ALA A N 1
ATOM 722 C CA . ALA A 1 92 ? 10.011 12.382 -31.012 1.00 52.25 92 ALA A CA 1
ATOM 723 C C . ALA A 1 92 ? 9.846 11.740 -29.611 1.00 52.25 92 ALA A C 1
ATOM 725 O O . ALA A 1 92 ? 8.723 11.654 -29.102 1.00 52.25 92 ALA A O 1
ATOM 726 N N . GLN A 1 93 ? 10.937 11.294 -28.974 1.00 52.66 93 GLN A N 1
ATOM 727 C CA . GLN A 1 93 ? 10.916 10.548 -27.710 1.00 52.66 93 GLN A CA 1
ATOM 728 C C . GLN A 1 93 ? 10.336 11.377 -26.560 1.00 52.66 93 GLN A C 1
ATOM 730 O O . GLN A 1 93 ? 9.508 10.878 -25.797 1.00 52.66 93 GLN A O 1
ATOM 735 N N . ASP A 1 94 ? 10.693 12.657 -26.465 1.00 53.78 94 ASP A N 1
ATOM 736 C CA . ASP A 1 94 ? 10.223 13.525 -25.385 1.00 53.78 94 ASP A CA 1
ATOM 737 C C . ASP A 1 94 ? 8.738 13.868 -25.479 1.00 53.78 94 ASP A C 1
ATOM 739 O O . ASP A 1 94 ? 8.127 14.161 -24.457 1.00 53.78 94 ASP A O 1
ATOM 743 N N . THR A 1 95 ? 8.132 13.822 -26.664 1.00 51.31 95 THR A N 1
ATOM 744 C CA . THR A 1 95 ? 6.723 14.203 -26.844 1.00 51.31 95 THR A CA 1
ATOM 745 C C . THR A 1 95 ? 5.783 13.010 -26.687 1.00 51.31 95 THR A C 1
ATOM 747 O O . THR A 1 95 ? 4.710 13.157 -26.107 1.00 51.31 95 THR A O 1
ATOM 750 N N . ILE A 1 96 ? 6.185 11.818 -27.145 1.00 52.03 96 ILE A N 1
ATOM 751 C CA . ILE A 1 96 ? 5.353 10.605 -27.063 1.00 52.03 96 ILE A CA 1
ATOM 752 C C . ILE A 1 96 ? 5.423 9.991 -25.659 1.00 52.03 96 ILE A C 1
ATOM 754 O O . ILE A 1 96 ? 4.391 9.673 -25.072 1.00 52.03 96 ILE A O 1
ATOM 758 N N . SER A 1 97 ? 6.621 9.890 -25.072 1.00 52.66 97 SER A N 1
ATOM 759 C CA . SER A 1 97 ? 6.794 9.280 -23.745 1.00 52.66 97 SER A CA 1
ATOM 760 C C . SER A 1 97 ? 6.192 10.105 -22.602 1.00 52.66 97 SER A C 1
ATOM 762 O O . SER A 1 97 ? 5.802 9.531 -21.595 1.00 52.66 97 SER A O 1
ATOM 764 N N . LYS A 1 98 ? 6.059 11.434 -22.751 1.00 53.81 98 LYS A N 1
ATOM 765 C CA . LYS A 1 98 ? 5.426 12.304 -21.738 1.00 53.81 98 LYS A CA 1
ATOM 766 C C . LYS A 1 98 ? 3.918 12.081 -21.589 1.00 53.81 98 LYS A C 1
ATOM 768 O O . LYS A 1 98 ? 3.361 12.467 -20.568 1.00 53.81 98 LYS A O 1
ATOM 773 N N . ASN A 1 99 ? 3.269 11.465 -22.579 1.00 58.50 99 ASN A N 1
ATOM 774 C CA . ASN A 1 99 ? 1.812 11.322 -22.612 1.00 58.50 99 ASN A CA 1
ATOM 775 C C . ASN A 1 99 ? 1.321 9.888 -22.371 1.00 58.50 99 ASN A C 1
ATOM 777 O O . ASN A 1 99 ? 0.113 9.679 -22.252 1.00 58.50 99 ASN A O 1
ATOM 781 N N . ILE A 1 100 ? 2.218 8.899 -22.289 1.00 70.00 100 ILE A N 1
ATOM 782 C CA . ILE A 1 100 ? 1.830 7.511 -22.019 1.00 70.00 100 ILE A CA 1
ATOM 783 C C . ILE A 1 100 ? 1.926 7.271 -20.517 1.00 70.00 100 ILE A C 1
ATOM 785 O O . ILE A 1 100 ? 3.008 7.158 -19.946 1.00 70.00 100 ILE A O 1
ATOM 789 N N . SER A 1 101 ? 0.759 7.181 -19.889 1.00 77.31 101 SER A N 1
ATOM 790 C CA . SER A 1 101 ? 0.634 6.764 -18.501 1.00 77.31 101 SER A CA 1
ATOM 791 C C . SER A 1 101 ? -0.222 5.512 -18.410 1.00 77.31 101 SER A C 1
ATOM 793 O O . SER A 1 101 ? -1.233 5.382 -19.103 1.00 77.31 101 SER A O 1
ATOM 795 N N . LEU A 1 102 ? 0.200 4.586 -17.560 1.00 82.06 102 LEU A N 1
ATOM 796 C CA . LEU A 1 102 ? -0.527 3.359 -17.277 1.00 82.06 102 LEU A CA 1
ATOM 797 C C . LEU A 1 102 ? -1.435 3.581 -16.073 1.00 82.06 102 LEU A C 1
ATOM 799 O O . LEU A 1 102 ? -1.121 4.377 -15.184 1.00 82.06 102 LEU A O 1
ATOM 803 N N . ASP A 1 103 ? -2.566 2.889 -16.040 1.00 84.75 103 ASP A N 1
ATOM 804 C CA . ASP A 1 103 ? -3.353 2.809 -14.816 1.00 84.75 103 ASP A CA 1
ATOM 805 C C . ASP A 1 103 ? -2.593 2.008 -13.756 1.00 84.75 103 ASP A C 1
ATOM 807 O O . ASP A 1 103 ? -1.865 1.059 -14.063 1.00 84.75 103 ASP A O 1
ATOM 811 N N . SER A 1 104 ? -2.732 2.428 -12.500 1.00 84.25 104 SER A N 1
ATOM 812 C CA . SER A 1 104 ? -2.293 1.630 -11.364 1.00 84.25 104 SER A CA 1
ATOM 813 C C . SER A 1 104 ? -3.042 0.311 -11.292 1.00 84.25 104 SER A C 1
ATOM 815 O O . SER A 1 104 ? -4.094 0.133 -11.902 1.00 84.25 104 SER A O 1
ATOM 817 N N . GLU A 1 105 ? -2.497 -0.599 -10.498 1.00 90.69 105 GLU A N 1
ATOM 818 C CA . GLU A 1 105 ? -3.082 -1.902 -10.260 1.00 90.69 105 GLU A CA 1
ATOM 819 C C . GLU A 1 105 ? -4.581 -1.839 -9.904 1.00 90.69 105 GLU A C 1
ATOM 821 O O . GLU A 1 105 ? -5.066 -0.963 -9.172 1.00 90.69 105 GLU A O 1
ATOM 826 N N . VAL A 1 106 ? -5.314 -2.831 -10.395 1.00 89.50 106 VAL A N 1
ATOM 827 C CA . VAL A 1 106 ? -6.657 -3.159 -9.939 1.00 89.50 106 VAL A CA 1
ATOM 828 C C . VAL A 1 106 ? -6.505 -4.110 -8.762 1.00 89.50 106 VAL A C 1
ATOM 830 O O . VAL A 1 106 ? -6.018 -5.232 -8.882 1.00 89.50 106 VAL A O 1
ATOM 833 N N . GLU A 1 107 ? -6.897 -3.640 -7.587 1.00 93.94 107 GLU A N 1
ATOM 834 C CA . GLU A 1 107 ? -6.747 -4.381 -6.345 1.00 93.94 107 GLU A CA 1
ATOM 835 C C . GLU A 1 107 ? -7.956 -4.077 -5.453 1.00 93.94 107 GLU A C 1
ATOM 837 O O . GLU A 1 107 ? -8.305 -2.917 -5.239 1.00 93.94 107 GLU A O 1
ATOM 842 N N . HIS A 1 108 ? -8.649 -5.116 -4.986 1.00 96.62 108 HIS A N 1
ATOM 843 C CA . HIS A 1 108 ? -9.860 -4.967 -4.185 1.00 96.62 108 HIS A CA 1
ATOM 844 C C . HIS A 1 108 ? -10.036 -6.169 -3.261 1.00 96.62 108 HIS A C 1
ATOM 846 O O . HIS A 1 108 ? -9.972 -7.317 -3.704 1.00 96.62 108 HIS A O 1
ATOM 852 N N . TYR A 1 109 ? -10.288 -5.907 -1.984 1.00 97.56 109 TYR A N 1
ATOM 853 C CA . TYR A 1 109 ? -10.420 -6.935 -0.962 1.00 97.56 109 TYR A CA 1
ATOM 854 C C . TYR A 1 109 ? -11.626 -6.680 -0.080 1.00 97.56 109 TYR A C 1
ATOM 856 O O . TYR A 1 109 ? -11.767 -5.584 0.450 1.00 97.56 109 TYR A O 1
ATOM 864 N N . ARG A 1 110 ? -12.382 -7.742 0.192 1.00 97.94 110 ARG A N 1
ATOM 865 C CA . ARG A 1 110 ? -13.379 -7.772 1.256 1.00 97.94 110 ARG A CA 1
ATOM 866 C C . ARG A 1 110 ? -12.833 -8.580 2.424 1.00 97.94 110 ARG A C 1
ATOM 868 O O . ARG A 1 110 ? -12.619 -9.783 2.281 1.00 97.94 110 ARG A O 1
ATOM 875 N N . VAL A 1 111 ? -12.568 -7.933 3.555 1.00 97.75 111 VAL A N 1
ATOM 876 C CA . VAL A 1 111 ? -11.915 -8.568 4.715 1.00 97.75 111 VAL A CA 1
ATOM 877 C C . VAL A 1 111 ? -12.562 -8.161 6.029 1.00 97.75 111 VAL A C 1
ATOM 879 O O . VAL A 1 111 ? -13.071 -7.049 6.161 1.00 97.75 111 VAL A O 1
ATOM 882 N N . THR A 1 112 ? -12.517 -9.050 7.019 1.00 98.12 112 THR A N 1
ATOM 883 C CA . THR A 1 112 ? -12.893 -8.694 8.392 1.00 98.12 112 THR A CA 1
ATOM 884 C C . THR A 1 112 ? -11.812 -7.825 9.032 1.00 98.12 112 THR A C 1
ATOM 886 O O . THR A 1 112 ? -10.625 -7.912 8.689 1.00 98.12 112 THR A O 1
ATOM 889 N N . GLY A 1 113 ? -12.213 -6.983 9.983 1.00 97.75 113 GLY A N 1
ATOM 890 C CA . GLY A 1 113 ? -11.295 -6.173 10.772 1.00 97.75 113 GLY A CA 1
ATOM 891 C C . GLY A 1 113 ? -10.265 -7.024 11.510 1.00 97.75 113 GLY A C 1
ATOM 892 O O . GLY A 1 113 ? -9.069 -6.740 11.453 1.00 97.75 113 GLY A O 1
ATOM 893 N N . GLU A 1 114 ? -10.705 -8.122 12.124 1.00 97.94 114 GLU A N 1
ATOM 894 C CA . GLU A 1 114 ? -9.818 -9.090 12.774 1.00 97.94 114 GLU A CA 1
ATOM 895 C C . GLU A 1 114 ? -8.773 -9.666 11.797 1.00 97.94 114 GLU A C 1
ATOM 897 O O . GLU A 1 114 ? -7.569 -9.672 12.087 1.00 97.94 114 GLU A O 1
ATOM 902 N N . GLN A 1 115 ? -9.193 -10.073 10.591 1.00 97.94 115 GLN A N 1
ATOM 903 C CA . GLN A 1 115 ? -8.278 -10.604 9.582 1.00 97.94 115 GLN A CA 1
ATOM 904 C C . GLN A 1 115 ? -7.196 -9.584 9.225 1.00 97.94 115 GLN A C 1
ATOM 906 O O . GLN A 1 115 ? -6.018 -9.942 9.217 1.00 97.94 115 GLN A O 1
ATOM 911 N N . VAL A 1 116 ? -7.535 -8.323 8.941 1.00 97.69 116 VAL A N 1
ATOM 912 C CA . VAL A 1 116 ? -6.514 -7.327 8.568 1.00 97.69 116 VAL A CA 1
ATOM 913 C C . VAL A 1 116 ? -5.641 -6.889 9.749 1.00 97.69 116 VAL A C 1
ATOM 915 O O . VAL A 1 116 ? -4.459 -6.580 9.550 1.00 97.69 116 VAL A O 1
ATOM 918 N N . ALA A 1 117 ? -6.168 -6.917 10.974 1.00 97.69 117 ALA A N 1
ATOM 919 C CA . ALA A 1 117 ? -5.420 -6.573 12.178 1.00 97.69 117 ALA A CA 1
ATOM 920 C C . ALA A 1 117 ? -4.324 -7.600 12.493 1.00 97.69 117 ALA A C 1
ATOM 922 O O . ALA A 1 117 ? -3.174 -7.224 12.749 1.00 97.69 117 ALA A O 1
ATOM 923 N N . TYR A 1 118 ? -4.651 -8.894 12.430 1.00 97.31 118 TYR A N 1
ATOM 924 C CA . TYR A 1 118 ? -3.768 -9.956 12.920 1.00 97.31 118 TYR A CA 1
ATOM 925 C C . TYR A 1 118 ? -3.103 -10.749 11.793 1.00 97.31 118 TYR A C 1
ATOM 927 O O . TYR A 1 118 ? -1.871 -10.916 11.770 1.00 97.31 118 TYR A O 1
ATOM 935 N N . ALA A 1 119 ? -3.884 -11.188 10.804 1.00 97.31 119 ALA A N 1
ATOM 936 C CA . ALA A 1 119 ? -3.363 -11.938 9.668 1.00 97.31 119 ALA A CA 1
ATOM 937 C C . ALA A 1 119 ? -2.747 -11.002 8.621 1.00 97.31 119 ALA A C 1
ATOM 939 O O . ALA A 1 119 ? -1.621 -11.255 8.188 1.00 97.31 119 ALA A O 1
ATOM 940 N N . GLY A 1 120 ? -3.419 -9.906 8.275 1.00 97.25 120 GLY A N 1
ATOM 941 C CA . GLY A 1 120 ? -3.088 -8.987 7.187 1.00 97.25 120 GLY A CA 1
ATOM 942 C C . GLY A 1 120 ? -3.588 -9.443 5.819 1.00 97.25 120 GLY A C 1
ATOM 943 O O . GLY A 1 120 ? -3.875 -10.620 5.602 1.00 97.25 120 GLY A O 1
ATOM 944 N N . ILE A 1 121 ? -3.613 -8.507 4.877 1.00 97.12 121 ILE A N 1
ATOM 945 C CA . ILE A 1 121 ? -3.978 -8.720 3.474 1.00 97.12 121 ILE A CA 1
ATOM 946 C C . ILE A 1 121 ? -2.705 -8.970 2.671 1.00 97.12 121 ILE A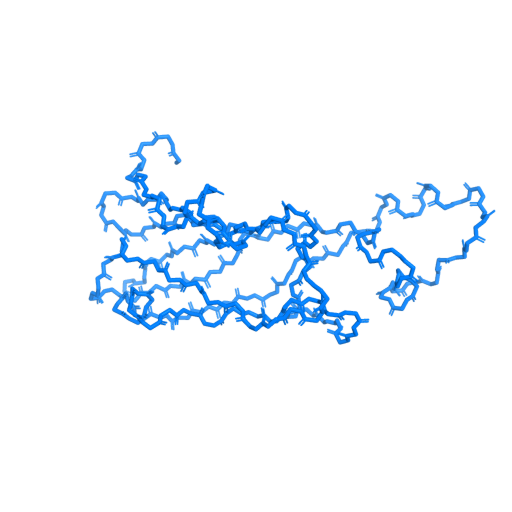 C 1
ATOM 948 O O . ILE A 1 121 ? -1.739 -8.216 2.803 1.00 97.12 121 ILE A O 1
ATOM 952 N N . LYS A 1 122 ? -2.686 -10.027 1.858 1.00 96.88 122 LYS A N 1
ATOM 953 C CA . LYS A 1 122 ? -1.613 -10.254 0.887 1.00 96.88 122 LYS A CA 1
ATOM 954 C C . LYS A 1 122 ? -1.867 -9.333 -0.299 1.00 96.88 122 LYS A C 1
ATOM 956 O O . LYS A 1 122 ? -2.872 -9.517 -0.971 1.00 96.88 122 LYS A O 1
ATOM 961 N N . LEU A 1 123 ? -0.993 -8.353 -0.499 1.00 96.75 123 LEU A N 1
ATOM 962 C CA . LEU A 1 123 ? -1.128 -7.409 -1.601 1.00 96.75 123 LEU A CA 1
ATOM 963 C C . LEU A 1 123 ? -0.695 -8.067 -2.914 1.00 96.75 123 LEU A C 1
ATOM 965 O O . LEU A 1 123 ? 0.085 -9.029 -2.904 1.00 96.75 123 LEU A O 1
ATOM 969 N N . ASN A 1 124 ? -1.155 -7.517 -4.034 1.00 94.94 124 ASN A N 1
ATOM 970 C CA . ASN A 1 124 ? -0.752 -7.952 -5.361 1.00 94.94 124 ASN A CA 1
ATOM 971 C C . ASN A 1 124 ? 0.778 -7.942 -5.501 1.00 94.94 124 ASN A C 1
ATOM 973 O O . ASN A 1 124 ? 1.500 -7.199 -4.830 1.00 94.94 124 ASN A O 1
ATOM 977 N N . GLN A 1 125 ? 1.308 -8.772 -6.388 1.00 92.44 125 GLN A N 1
ATOM 978 C CA . GLN A 1 125 ? 2.747 -8.822 -6.602 1.00 92.44 125 GLN A CA 1
ATOM 979 C C . GLN A 1 125 ? 3.271 -7.486 -7.157 1.00 92.44 125 GLN A C 1
ATOM 981 O O . GLN A 1 125 ? 2.619 -6.830 -7.971 1.00 92.44 125 GLN A O 1
ATOM 986 N N . GLN A 1 126 ? 4.460 -7.085 -6.705 1.00 92.88 126 GLN A N 1
ATOM 987 C CA . GLN A 1 126 ? 5.188 -5.977 -7.311 1.00 92.88 126 GLN A CA 1
ATOM 988 C C . GLN A 1 126 ? 5.918 -6.429 -8.582 1.00 92.88 126 GLN A C 1
ATOM 990 O O . GLN A 1 126 ? 6.400 -7.561 -8.666 1.00 92.88 126 GLN A O 1
ATOM 995 N N . PHE A 1 127 ? 6.038 -5.532 -9.558 1.00 89.88 127 PHE A N 1
ATOM 996 C CA . PHE A 1 127 ? 6.760 -5.792 -10.796 1.00 89.88 127 PHE A CA 1
ATOM 997 C C . PHE A 1 127 ? 8.218 -6.175 -10.506 1.00 89.88 127 PHE A C 1
ATOM 999 O O . PHE A 1 127 ? 8.994 -5.380 -9.978 1.00 89.88 127 PHE A O 1
ATOM 1006 N N . GLY A 1 128 ? 8.582 -7.405 -10.870 1.00 85.56 128 GLY A N 1
ATOM 1007 C CA . GLY A 1 128 ? 9.913 -7.976 -10.640 1.00 85.56 128 GLY A CA 1
ATOM 1008 C C . GLY A 1 128 ? 10.796 -8.051 -11.887 1.00 85.56 128 GLY A C 1
ATOM 1009 O O . GLY A 1 128 ? 11.814 -8.734 -11.853 1.00 85.56 128 GLY A O 1
ATOM 1010 N N . GLY A 1 129 ? 10.401 -7.403 -12.991 1.00 80.19 129 GLY A N 1
ATOM 1011 C CA . GLY A 1 129 ? 11.128 -7.400 -14.270 1.00 80.19 129 GLY A CA 1
ATOM 1012 C C . GLY A 1 129 ? 10.439 -8.169 -15.405 1.00 80.19 129 GLY A C 1
ATOM 1013 O O . GLY A 1 129 ? 10.742 -7.940 -16.573 1.00 80.19 129 GLY A O 1
ATOM 1014 N N . THR A 1 130 ? 9.477 -9.042 -15.097 1.00 77.94 130 THR A N 1
ATOM 1015 C CA . THR A 1 130 ? 8.598 -9.711 -16.078 1.00 77.94 130 THR A CA 1
ATOM 1016 C C . THR A 1 130 ? 7.204 -9.904 -15.479 1.00 77.94 130 THR A C 1
ATOM 1018 O O . THR A 1 130 ? 7.042 -9.729 -14.272 1.00 77.94 130 THR A O 1
ATOM 1021 N N . GLY A 1 131 ? 6.215 -10.259 -16.310 1.00 75.06 131 GLY A N 1
ATOM 1022 C CA . GLY A 1 131 ? 4.842 -10.497 -15.853 1.00 75.06 131 GLY A CA 1
ATOM 1023 C C . GLY A 1 131 ? 4.181 -9.210 -15.371 1.00 75.06 131 GLY A C 1
ATOM 1024 O O . GLY A 1 131 ? 4.021 -9.008 -14.174 1.00 75.06 131 GLY A O 1
ATOM 1025 N N . TYR A 1 132 ? 3.862 -8.321 -16.312 1.00 82.38 132 TYR A N 1
ATOM 1026 C CA . TYR A 1 132 ? 3.101 -7.105 -16.043 1.00 82.38 132 TYR A CA 1
ATOM 1027 C C . TYR A 1 132 ? 1.701 -7.240 -16.631 1.00 82.38 132 TYR A C 1
ATOM 1029 O O . TYR A 1 132 ? 1.540 -7.547 -17.813 1.00 82.38 132 TYR A O 1
ATOM 1037 N N . ASP A 1 133 ? 0.711 -6.981 -15.794 1.00 85.06 133 ASP A N 1
ATOM 1038 C CA . ASP A 1 133 ? -0.699 -6.906 -16.141 1.00 85.06 133 ASP A CA 1
ATOM 1039 C C . ASP A 1 133 ? -1.411 -5.884 -15.240 1.00 85.06 133 ASP A C 1
ATOM 1041 O O . ASP A 1 133 ? -0.790 -5.209 -14.415 1.00 85.06 133 ASP A O 1
ATOM 1045 N N . ALA A 1 134 ? -2.737 -5.797 -15.367 1.00 85.44 134 ALA A N 1
ATOM 1046 C CA . ALA A 1 134 ? -3.560 -4.901 -14.561 1.00 85.44 134 ALA A CA 1
ATOM 1047 C C . ALA A 1 134 ? -3.525 -5.203 -13.050 1.00 85.44 134 ALA A C 1
ATOM 1049 O O . ALA A 1 134 ? -3.953 -4.364 -12.267 1.00 85.44 134 ALA A O 1
ATOM 1050 N N . MET A 1 135 ? -3.034 -6.365 -12.615 1.00 88.62 135 MET A N 1
ATOM 1051 C CA . MET A 1 135 ? -2.912 -6.716 -11.199 1.00 88.62 135 MET A CA 1
ATOM 1052 C C . MET A 1 135 ? -1.530 -6.346 -10.646 1.00 88.62 135 MET A C 1
ATOM 1054 O O . MET A 1 135 ? -1.340 -6.304 -9.435 1.00 88.62 135 MET A O 1
ATOM 1058 N N . THR A 1 136 ? -0.550 -6.056 -11.499 1.00 89.62 136 THR A N 1
ATOM 1059 C CA . THR A 1 136 ? 0.844 -5.884 -11.089 1.00 89.62 136 THR A CA 1
ATOM 1060 C C . THR A 1 136 ? 1.117 -4.490 -10.522 1.00 89.62 136 THR A C 1
ATOM 1062 O O . THR A 1 136 ? 0.863 -3.472 -11.164 1.00 89.62 136 THR A O 1
ATOM 1065 N N . ARG A 1 137 ? 1.717 -4.423 -9.327 1.00 92.69 137 ARG A N 1
ATOM 1066 C CA . ARG A 1 137 ? 2.060 -3.150 -8.673 1.00 92.69 137 ARG A CA 1
ATOM 1067 C C . ARG A 1 137 ? 3.411 -2.629 -9.140 1.00 92.69 137 ARG A C 1
ATOM 1069 O O . ARG A 1 137 ? 4.419 -3.317 -9.024 1.00 92.69 137 ARG A O 1
ATOM 1076 N N . VAL A 1 138 ? 3.461 -1.378 -9.588 1.00 90.81 138 VAL A N 1
ATOM 1077 C CA . VAL A 1 138 ? 4.719 -0.695 -9.939 1.00 90.81 138 VAL A CA 1
ATOM 1078 C C . VAL A 1 138 ? 4.969 0.411 -8.919 1.00 90.81 138 VAL A C 1
ATOM 1080 O O . VAL A 1 138 ? 4.310 1.456 -8.951 1.00 90.81 138 VAL A O 1
ATOM 1083 N N . LEU A 1 139 ? 5.863 0.150 -7.961 1.00 91.62 139 LEU A N 1
ATOM 1084 C CA . LEU A 1 139 ? 6.227 1.114 -6.917 1.00 91.62 139 LEU A CA 1
ATOM 1085 C C . LEU A 1 139 ? 7.530 1.847 -7.245 1.00 91.62 139 LEU A C 1
ATOM 1087 O O . LEU A 1 139 ? 7.548 3.071 -7.179 1.00 91.62 139 LEU A O 1
ATOM 1091 N N . GLY A 1 140 ? 8.589 1.120 -7.618 1.00 90.12 140 GLY A N 1
ATOM 1092 C CA . GLY A 1 140 ? 9.927 1.698 -7.783 1.00 90.12 140 GLY A CA 1
ATOM 1093 C C . GLY A 1 140 ? 10.524 2.194 -6.460 1.00 90.12 140 GLY A C 1
ATOM 1094 O O . GLY A 1 140 ? 9.958 1.979 -5.383 1.00 90.12 140 GLY A O 1
ATOM 1095 N N . ASP A 1 141 ? 11.690 2.831 -6.515 1.00 91.75 141 ASP A N 1
ATOM 1096 C CA . ASP A 1 141 ? 12.300 3.420 -5.319 1.00 91.75 141 ASP A CA 1
ATOM 1097 C C . ASP A 1 141 ? 11.414 4.528 -4.751 1.00 91.75 141 ASP A C 1
ATOM 1099 O O . ASP A 1 141 ? 10.817 5.309 -5.493 1.00 91.75 141 ASP A O 1
ATOM 1103 N N . PHE A 1 142 ? 11.312 4.585 -3.421 1.00 94.00 142 PHE A N 1
ATOM 1104 C CA . PHE A 1 142 ? 10.494 5.569 -2.702 1.00 94.00 142 PHE A CA 1
ATOM 1105 C C . PHE A 1 142 ? 9.004 5.576 -3.101 1.00 94.00 142 PHE A C 1
ATOM 1107 O O . PHE A 1 142 ? 8.268 6.520 -2.800 1.00 94.00 142 PHE A O 1
ATOM 1114 N N . GLY A 1 143 ? 8.544 4.513 -3.768 1.00 93.38 143 GLY A N 1
ATOM 1115 C CA . GLY A 1 143 ? 7.173 4.356 -4.219 1.00 93.38 143 GLY A CA 1
ATOM 1116 C C . GLY A 1 143 ? 6.186 4.186 -3.071 1.00 93.38 143 GLY A C 1
ATOM 1117 O O . GLY A 1 143 ? 6.512 3.677 -1.994 1.00 93.38 143 GLY A O 1
ATOM 1118 N N . SER A 1 144 ? 4.937 4.583 -3.312 1.00 95.06 144 SER A N 1
ATOM 1119 C CA . SER A 1 144 ? 3.868 4.408 -2.333 1.00 95.06 144 SER A CA 1
ATOM 1120 C C . SER A 1 144 ? 2.505 4.140 -2.959 1.00 95.06 144 SER A C 1
ATOM 1122 O O . SER A 1 144 ? 2.273 4.370 -4.153 1.00 95.06 144 SER A O 1
ATOM 1124 N N . ARG A 1 145 ? 1.604 3.635 -2.117 1.00 95.94 145 ARG A N 1
ATOM 1125 C CA . ARG A 1 145 ? 0.172 3.500 -2.359 1.00 95.94 145 ARG A CA 1
ATOM 1126 C C . ARG A 1 145 ? -0.602 3.973 -1.149 1.00 95.94 145 ARG A C 1
ATOM 1128 O O . ARG A 1 145 ? -0.201 3.760 -0.007 1.00 95.94 145 ARG A O 1
ATOM 1135 N N . ILE A 1 146 ? -1.737 4.595 -1.424 1.00 97.06 146 ILE A N 1
ATOM 1136 C CA . ILE A 1 146 ? -2.749 4.872 -0.417 1.00 97.06 146 ILE A CA 1
ATOM 1137 C C . ILE A 1 146 ? -3.854 3.842 -0.598 1.00 97.06 146 ILE A C 1
ATOM 1139 O O . ILE A 1 146 ? -4.485 3.810 -1.650 1.00 97.06 146 ILE A O 1
ATOM 1143 N N . TYR A 1 147 ? -4.098 3.041 0.430 1.00 97.75 147 TYR A N 1
ATOM 1144 C CA . TYR A 1 147 ? -5.232 2.134 0.518 1.00 97.75 147 TYR A CA 1
ATOM 1145 C C . TYR A 1 147 ? -6.372 2.804 1.277 1.00 97.75 147 TYR A C 1
ATOM 1147 O O . TYR A 1 147 ? -6.169 3.397 2.339 1.00 97.75 147 TYR A O 1
ATOM 1155 N N . ILE A 1 148 ? -7.570 2.713 0.717 1.00 97.81 148 ILE A N 1
ATOM 1156 C CA . ILE A 1 148 ? -8.809 3.209 1.303 1.00 97.81 148 ILE A CA 1
ATOM 1157 C C . ILE A 1 148 ? -9.555 2.001 1.850 1.00 97.81 148 ILE A C 1
ATOM 1159 O O . ILE A 1 148 ? -9.793 1.039 1.126 1.00 97.81 148 ILE A O 1
ATOM 1163 N N . PHE A 1 149 ? -9.913 2.068 3.125 1.00 98.12 149 PHE A N 1
ATOM 1164 C CA . PHE A 1 149 ? -10.743 1.085 3.803 1.00 98.12 149 PHE A CA 1
ATOM 1165 C C . PHE A 1 149 ? -12.110 1.717 4.008 1.00 98.12 149 PHE A C 1
ATOM 1167 O O . PHE A 1 149 ? -12.195 2.788 4.612 1.00 98.12 149 PHE A O 1
ATOM 1174 N N . LYS A 1 150 ? -13.170 1.063 3.544 1.00 98.12 150 LYS A N 1
ATOM 1175 C CA . LYS A 1 150 ? -14.555 1.478 3.779 1.00 98.12 150 LYS A CA 1
ATOM 1176 C C . LYS A 1 150 ? -15.301 0.363 4.483 1.00 98.12 150 LYS A C 1
ATOM 1178 O O . LYS A 1 150 ? -15.400 -0.736 3.944 1.00 98.12 150 LYS A O 1
ATOM 1183 N N . LYS A 1 151 ? -15.804 0.647 5.683 1.00 98.00 151 LYS A N 1
ATOM 1184 C CA . LYS A 1 151 ? -16.674 -0.273 6.413 1.00 98.00 151 LYS A CA 1
ATOM 1185 C C . LYS A 1 151 ? -17.926 -0.515 5.576 1.00 98.00 151 LYS A C 1
ATOM 1187 O O . LYS A 1 151 ? -18.525 0.431 5.063 1.00 98.00 151 LYS A O 1
ATOM 1192 N N . ILE A 1 152 ? -18.280 -1.779 5.421 1.00 94.88 152 ILE A N 1
ATOM 1193 C CA . ILE A 1 152 ? -19.506 -2.204 4.756 1.00 94.88 152 ILE A CA 1
ATOM 1194 C C . ILE A 1 152 ? -20.525 -2.449 5.860 1.00 94.88 152 ILE A C 1
ATOM 1196 O O . ILE A 1 152 ? -20.230 -3.180 6.807 1.00 94.88 152 ILE A O 1
ATOM 1200 N N . ASN A 1 153 ? -21.675 -1.793 5.750 1.00 72.19 153 ASN A N 1
ATOM 1201 C CA . ASN A 1 153 ? -22.812 -2.034 6.633 1.00 72.19 153 ASN A CA 1
ATOM 1202 C C . ASN A 1 153 ? -23.503 -3.344 6.258 1.00 72.19 153 ASN A C 1
ATOM 1204 O O . ASN A 1 153 ? -23.684 -3.572 5.039 1.00 72.19 153 ASN A O 1
#

pLDDT: mean 87.66, std 13.13, range [49.09, 98.5]

InterPro domains:
  IPR013780 Glycosyl hydrolase, all-beta [G3DSA:2.60.40.1180] (2-153)
  IPR031705 Glycosyl hydrolase family 36, C-terminal [PF16874] (19-149)

Organism: NCBI:txid1076179

Radius of gyration: 17.57 Å; chains: 1; bounding box: 40×29×47 Å